Protein AF-A0A7K3LVA7-F1 (afdb_monomer_lite)

Sequence (103 aa):
MCGTPVPPPQWCGAGIVDDAGARRRARAASVRVLAAMLAGSAVRVTADLAGIGYTVSSADGRSRVVSDLAAVWPTLAELPGRPFDPLDPGMLARLRELGTADR

Secondary structure (DSSP, 8-state):
--PPPPPP--GGGTT--SSHHHHHHHHHHHHHHHHHHTTTSSEEEEE-TTSS-EEEEETTS-EEEESSSTTHHHHHHHSSSS---TT-HHHHHHHHHHHHHT-

Structure (mmCIF, N/CA/C/O backbone):
data_AF-A0A7K3LVA7-F1
#
_entry.id   AF-A0A7K3LVA7-F1
#
loop_
_atom_site.group_PDB
_atom_site.id
_atom_site.type_symbol
_atom_site.label_atom_id
_atom_site.label_alt_id
_atom_site.label_comp_id
_atom_site.label_asym_id
_atom_site.label_entity_id
_atom_site.label_seq_id
_atom_site.pdbx_PDB_ins_code
_atom_site.Cartn_x
_atom_site.Cartn_y
_atom_site.Cartn_z
_atom_site.occupancy
_atom_site.B_iso_or_equiv
_atom_site.auth_seq_id
_atom_site.auth_comp_id
_atom_site.auth_asym_id
_atom_site.auth_atom_id
_atom_site.pdbx_PDB_model_num
ATOM 1 N N . MET A 1 1 ? 32.495 0.878 -11.204 1.00 44.47 1 MET A N 1
ATOM 2 C CA . MET A 1 1 ? 31.054 1.112 -10.962 1.00 44.47 1 MET A CA 1
ATOM 3 C C . MET A 1 1 ? 30.449 -0.199 -10.492 1.00 44.47 1 MET A C 1
ATOM 5 O O . MET A 1 1 ? 30.388 -1.126 -11.285 1.00 44.47 1 MET A O 1
ATOM 9 N N . CYS A 1 2 ? 30.114 -0.329 -9.208 1.00 66.75 2 CYS A N 1
ATOM 10 C CA . CYS A 1 2 ? 29.501 -1.551 -8.682 1.00 66.75 2 CYS A CA 1
ATOM 11 C C . CYS A 1 2 ? 27.987 -1.447 -8.899 1.00 66.75 2 CYS A C 1
ATOM 13 O O . CYS A 1 2 ? 27.334 -0.626 -8.259 1.00 66.75 2 CYS A O 1
ATOM 15 N N . GLY A 1 3 ? 27.454 -2.190 -9.870 1.00 59.47 3 GLY A N 1
ATOM 16 C CA . GLY A 1 3 ? 26.011 -2.304 -10.062 1.00 59.47 3 GLY A CA 1
ATOM 17 C C . GLY A 1 3 ? 25.425 -3.157 -8.944 1.00 59.47 3 GLY A C 1
ATOM 18 O O . GLY A 1 3 ? 25.917 -4.252 -8.684 1.00 59.47 3 GLY A O 1
ATOM 19 N N . THR A 1 4 ? 24.394 -2.658 -8.268 1.00 60.28 4 THR A N 1
ATOM 20 C CA . THR A 1 4 ? 23.603 -3.465 -7.339 1.00 60.28 4 THR A CA 1
ATOM 21 C C . THR A 1 4 ? 22.983 -4.632 -8.113 1.00 60.28 4 THR A C 1
ATOM 23 O O . THR A 1 4 ? 22.335 -4.387 -9.135 1.00 60.28 4 THR A O 1
ATOM 26 N N . PRO A 1 5 ? 23.185 -5.892 -7.684 1.00 60.69 5 PRO A N 1
ATOM 27 C CA . PRO A 1 5 ? 22.612 -7.034 -8.379 1.00 60.69 5 PRO A CA 1
ATOM 28 C C . PRO A 1 5 ? 21.089 -6.923 -8.398 1.00 60.69 5 PRO A C 1
ATOM 30 O O . PRO A 1 5 ? 20.461 -6.571 -7.396 1.00 60.69 5 PRO A O 1
ATOM 33 N N . VAL A 1 6 ? 20.507 -7.204 -9.564 1.00 59.31 6 VAL A N 1
ATOM 34 C CA . VAL A 1 6 ? 19.057 -7.287 -9.730 1.00 59.31 6 VAL A CA 1
ATOM 35 C C . VAL A 1 6 ? 18.570 -8.412 -8.811 1.00 59.31 6 VAL A C 1
ATOM 37 O O . VAL A 1 6 ? 19.073 -9.534 -8.927 1.00 59.31 6 VAL A O 1
ATOM 40 N N . PRO A 1 7 ? 17.662 -8.135 -7.858 1.00 61.34 7 PRO A N 1
ATOM 41 C CA . PRO A 1 7 ? 17.130 -9.177 -6.993 1.00 61.34 7 PRO A CA 1
ATOM 42 C C . PRO A 1 7 ? 16.427 -10.249 -7.841 1.00 61.34 7 PRO A C 1
ATOM 44 O O . PRO A 1 7 ? 15.958 -9.942 -8.942 1.00 61.34 7 PRO A O 1
ATOM 47 N N . PRO A 1 8 ? 16.356 -11.504 -7.362 1.00 62.53 8 PRO A N 1
ATOM 48 C CA . PRO A 1 8 ? 15.719 -12.588 -8.102 1.00 62.53 8 PRO A CA 1
ATOM 49 C C . PRO A 1 8 ? 14.289 -12.206 -8.515 1.00 62.53 8 PRO A C 1
ATOM 51 O O . PRO A 1 8 ? 13.665 -11.383 -7.838 1.00 62.53 8 PRO A O 1
ATOM 54 N N . PRO A 1 9 ? 13.758 -12.784 -9.609 1.00 61.16 9 PRO A N 1
ATOM 55 C CA . PRO A 1 9 ? 12.439 -12.446 -10.126 1.00 61.16 9 PRO A CA 1
ATOM 56 C C . PRO A 1 9 ? 11.369 -12.687 -9.059 1.00 61.16 9 PRO A C 1
ATOM 58 O O . PRO A 1 9 ? 10.906 -13.799 -8.823 1.00 61.16 9 PRO A O 1
ATOM 61 N N . GLN A 1 10 ? 10.992 -11.604 -8.393 1.00 71.88 10 GLN A N 1
ATOM 62 C CA . GLN A 1 10 ? 9.891 -11.553 -7.453 1.00 71.88 10 GLN A CA 1
ATOM 63 C C . GLN A 1 10 ? 8.598 -11.494 -8.262 1.00 71.88 10 GLN A C 1
ATOM 65 O O . GLN A 1 10 ? 8.469 -10.675 -9.171 1.00 71.88 10 GLN A O 1
ATOM 70 N N . TRP A 1 11 ? 7.625 -12.340 -7.936 1.00 70.94 11 TRP A N 1
ATOM 71 C CA . TRP A 1 11 ? 6.316 -12.340 -8.596 1.00 70.94 11 TRP A CA 1
ATOM 72 C C . TRP A 1 11 ? 5.653 -10.945 -8.575 1.00 70.94 11 TRP A C 1
ATOM 74 O O . TRP A 1 11 ? 5.018 -10.555 -9.548 1.00 70.94 11 TRP A O 1
ATOM 84 N N . CYS A 1 12 ? 5.908 -10.136 -7.535 1.00 71.94 12 CYS A N 1
ATOM 85 C CA . CYS A 1 12 ? 5.482 -8.732 -7.432 1.00 71.94 12 CYS A CA 1
ATOM 86 C C . CYS A 1 12 ? 6.064 -7.805 -8.517 1.00 71.94 12 CYS A C 1
ATOM 88 O O . CYS A 1 12 ? 5.610 -6.674 -8.669 1.00 71.94 12 CYS A O 1
ATOM 90 N N . GLY A 1 13 ? 7.114 -8.240 -9.214 1.00 72.75 13 GLY A N 1
ATOM 91 C CA . GLY A 1 13 ? 7.771 -7.513 -10.295 1.00 72.75 13 GLY A CA 1
ATOM 92 C C . GLY A 1 13 ? 7.486 -8.076 -11.687 1.00 72.75 13 GLY A C 1
ATOM 93 O O . GLY A 1 13 ? 8.004 -7.543 -12.668 1.00 72.75 13 GLY A O 1
ATOM 94 N N . ALA A 1 14 ? 6.694 -9.148 -11.791 1.00 77.75 14 ALA A N 1
ATOM 95 C CA . ALA A 1 14 ? 6.403 -9.790 -13.064 1.00 77.75 14 ALA A CA 1
ATOM 96 C C . ALA A 1 14 ? 5.695 -8.818 -14.025 1.00 77.75 14 ALA A C 1
ATOM 98 O O . ALA A 1 14 ? 4.758 -8.118 -13.645 1.00 77.75 14 ALA A O 1
ATOM 99 N N . GLY A 1 15 ? 6.154 -8.765 -15.278 1.00 78.50 15 GLY A N 1
ATOM 100 C CA . GLY A 1 15 ? 5.587 -7.896 -16.317 1.00 78.50 15 GLY A CA 1
ATOM 101 C C . GLY A 1 15 ? 6.029 -6.427 -16.261 1.00 78.50 15 GLY A C 1
ATOM 102 O O . GLY A 1 15 ? 5.657 -5.654 -17.142 1.00 78.50 15 GLY A O 1
ATOM 103 N N . ILE A 1 16 ? 6.841 -6.026 -15.278 1.00 78.50 16 ILE A N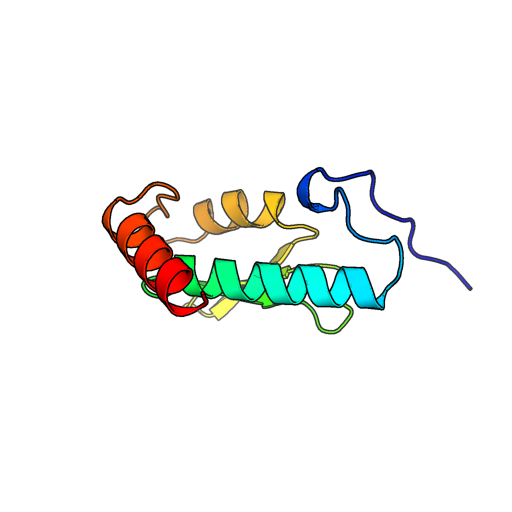 1
ATOM 104 C CA . ILE A 1 16 ? 7.476 -4.704 -15.266 1.00 78.50 16 ILE A CA 1
ATOM 105 C C . ILE A 1 16 ? 8.711 -4.759 -16.170 1.00 78.50 16 ILE A C 1
ATOM 107 O O . ILE A 1 16 ? 9.560 -5.633 -16.010 1.00 78.50 16 ILE A O 1
ATOM 111 N N . VAL A 1 17 ? 8.825 -3.810 -17.102 1.00 79.56 17 VAL A N 1
ATOM 112 C CA . VAL A 1 17 ? 10.037 -3.636 -17.919 1.00 79.56 17 VAL A CA 1
ATOM 113 C C . VAL A 1 17 ? 11.243 -3.424 -16.998 1.00 79.56 17 VAL A C 1
ATOM 115 O O . VAL A 1 17 ? 11.154 -2.674 -16.023 1.00 79.56 17 VAL A O 1
ATOM 118 N N . ASP A 1 18 ? 12.370 -4.076 -17.292 1.00 74.81 18 ASP A N 1
ATOM 119 C CA . ASP A 1 18 ? 13.571 -4.026 -16.451 1.00 74.81 18 ASP A CA 1
ATOM 120 C C . ASP A 1 18 ? 14.366 -2.712 -16.610 1.00 74.81 18 ASP A C 1
ATOM 122 O O . ASP A 1 18 ? 15.562 -2.689 -16.890 1.00 74.81 18 ASP A O 1
ATOM 126 N N . ASP A 1 19 ? 13.690 -1.579 -16.412 1.00 83.50 19 ASP A N 1
ATOM 127 C CA . ASP A 1 19 ? 14.279 -0.245 -16.370 1.00 83.50 19 ASP A CA 1
ATOM 128 C C . ASP A 1 19 ? 13.989 0.457 -15.033 1.00 83.50 19 ASP A C 1
ATOM 130 O O . ASP A 1 19 ? 12.983 0.222 -14.354 1.00 83.50 19 ASP A O 1
ATOM 134 N N . ALA A 1 20 ? 14.895 1.347 -14.624 1.00 79.88 20 ALA A N 1
ATOM 135 C CA . ALA A 1 20 ? 14.796 2.025 -13.333 1.00 79.88 20 ALA A CA 1
ATOM 136 C C . ALA A 1 20 ? 13.518 2.879 -13.199 1.00 79.88 20 ALA A C 1
ATOM 138 O O . ALA A 1 20 ? 12.944 2.969 -12.110 1.00 79.88 20 ALA A O 1
ATOM 139 N N . GLY A 1 21 ? 13.046 3.475 -14.297 1.00 83.56 21 GLY A N 1
ATOM 140 C CA . GLY A 1 21 ? 11.846 4.305 -14.328 1.00 83.56 21 GLY A CA 1
ATOM 141 C C . GLY A 1 21 ? 10.559 3.491 -14.187 1.00 83.56 21 GLY A C 1
ATOM 142 O O . GLY A 1 21 ? 9.675 3.874 -13.415 1.00 83.56 21 GLY A O 1
ATOM 143 N N . ALA A 1 22 ? 10.437 2.357 -14.881 1.00 84.00 22 ALA A N 1
ATOM 144 C CA . ALA A 1 22 ? 9.318 1.429 -14.731 1.00 84.00 22 ALA A CA 1
ATOM 145 C C . ALA A 1 22 ? 9.259 0.846 -13.319 1.00 8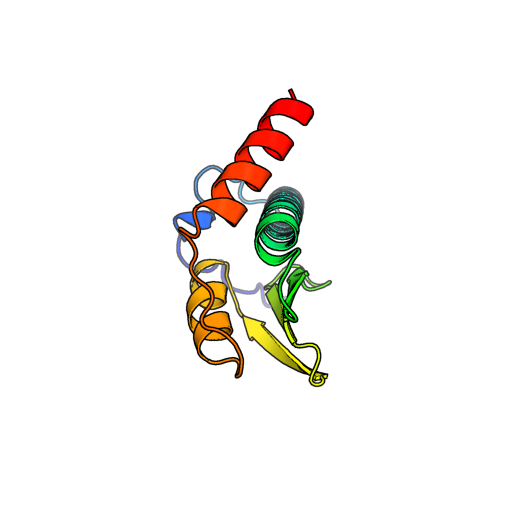4.00 22 ALA A C 1
ATOM 147 O O . ALA A 1 22 ? 8.202 0.911 -12.688 1.00 84.00 22 ALA A O 1
ATOM 148 N N . ARG A 1 23 ? 10.393 0.400 -12.760 1.00 80.50 23 ARG A N 1
ATOM 149 C CA . ARG A 1 23 ? 10.451 -0.082 -11.369 1.00 80.50 23 ARG A CA 1
ATOM 150 C C . ARG A 1 23 ? 10.017 0.991 -10.369 1.00 80.50 23 ARG A C 1
ATOM 152 O O . ARG A 1 23 ? 9.258 0.703 -9.444 1.00 80.50 23 ARG A O 1
ATOM 159 N N . ARG A 1 24 ? 10.446 2.246 -10.555 1.00 82.94 24 ARG A N 1
ATOM 160 C CA . ARG A 1 24 ? 10.032 3.367 -9.693 1.00 82.94 24 ARG A CA 1
ATOM 161 C C . ARG A 1 24 ? 8.529 3.642 -9.793 1.00 82.94 24 ARG A C 1
ATOM 163 O O . ARG A 1 24 ? 7.874 3.797 -8.764 1.00 82.94 24 ARG A O 1
ATOM 170 N N . ARG A 1 25 ? 7.968 3.668 -11.008 1.00 85.62 25 ARG A N 1
ATOM 171 C CA . ARG A 1 25 ? 6.523 3.865 -11.236 1.00 85.62 25 ARG A CA 1
ATOM 172 C C . ARG A 1 25 ? 5.687 2.739 -10.635 1.00 85.62 25 ARG A C 1
ATOM 174 O O . ARG A 1 25 ? 4.696 3.023 -9.968 1.00 85.62 25 ARG A O 1
ATOM 181 N N . ALA A 1 26 ? 6.110 1.491 -10.809 1.00 85.56 26 ALA A N 1
ATOM 182 C CA . ALA A 1 26 ? 5.428 0.335 -10.240 1.00 85.56 26 ALA A CA 1
ATOM 183 C C . ALA A 1 26 ? 5.443 0.350 -8.704 1.00 85.56 26 ALA A C 1
ATOM 185 O O . ALA A 1 26 ? 4.411 0.117 -8.072 1.00 85.56 26 ALA A O 1
ATOM 186 N N . ARG A 1 27 ? 6.570 0.726 -8.081 1.00 85.94 27 ARG A N 1
ATOM 187 C CA . ARG A 1 27 ? 6.626 0.929 -6.624 1.00 85.94 27 ARG A CA 1
ATOM 188 C C . ARG A 1 27 ? 5.708 2.059 -6.169 1.00 85.94 27 ARG A C 1
ATOM 190 O O . ARG A 1 27 ? 4.967 1.876 -5.211 1.00 85.94 27 ARG A O 1
ATOM 197 N N . ALA A 1 28 ? 5.690 3.193 -6.871 1.00 86.88 28 ALA A N 1
ATOM 198 C CA . ALA A 1 28 ? 4.784 4.299 -6.555 1.00 86.88 28 ALA A CA 1
ATOM 199 C C . ALA A 1 28 ? 3.300 3.915 -6.715 1.00 86.88 28 ALA A C 1
ATOM 201 O O . ALA A 1 28 ? 2.453 4.376 -5.953 1.00 86.88 28 ALA A O 1
ATOM 202 N N . ALA A 1 29 ? 2.961 3.068 -7.692 1.00 87.19 29 ALA A N 1
ATOM 203 C CA . ALA A 1 29 ? 1.626 2.481 -7.811 1.00 87.19 29 ALA A CA 1
ATOM 204 C C . ALA A 1 29 ? 1.315 1.553 -6.624 1.00 87.19 29 ALA A C 1
ATOM 206 O O . ALA A 1 29 ? 0.270 1.697 -5.996 1.00 87.19 29 ALA A O 1
ATOM 207 N N . SER A 1 30 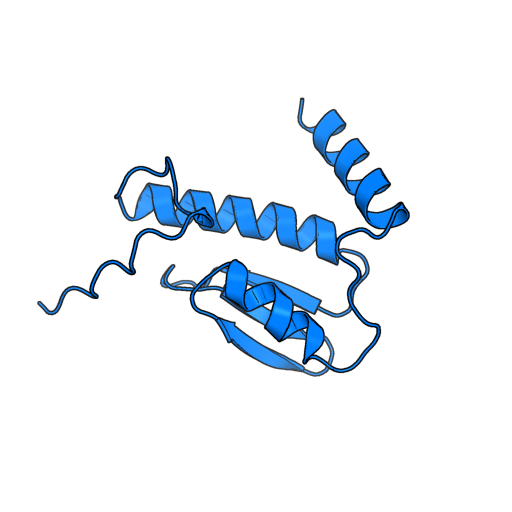? 2.260 0.691 -6.241 1.00 87.44 30 SER A N 1
ATOM 208 C CA . SER A 1 30 ? 2.118 -0.198 -5.078 1.00 87.44 30 SER A CA 1
ATOM 209 C C . SER A 1 30 ? 1.890 0.583 -3.780 1.00 87.44 30 SER A C 1
ATOM 211 O O . SER A 1 30 ? 1.005 0.245 -3.003 1.00 87.44 30 SER A O 1
ATOM 213 N N . VAL A 1 31 ? 2.642 1.670 -3.562 1.00 90.75 31 VAL A N 1
ATOM 214 C CA . VAL A 1 31 ? 2.483 2.550 -2.391 1.00 90.75 31 VAL A CA 1
ATOM 215 C C . VAL A 1 31 ? 1.101 3.193 -2.348 1.00 90.75 31 VAL A C 1
ATOM 217 O O . VAL A 1 31 ? 0.527 3.295 -1.272 1.00 90.75 31 VAL A O 1
ATOM 220 N N . ARG A 1 32 ? 0.541 3.602 -3.493 1.00 89.25 32 ARG A N 1
ATOM 221 C CA . ARG A 1 32 ? -0.818 4.166 -3.545 1.00 89.25 32 ARG A CA 1
ATOM 222 C C . ARG A 1 32 ? -1.870 3.153 -3.097 1.00 89.25 32 ARG A C 1
ATOM 224 O O . ARG A 1 32 ? -2.729 3.497 -2.291 1.00 89.25 32 ARG A O 1
ATOM 231 N N . VAL A 1 33 ? -1.757 1.905 -3.553 1.00 88.50 33 VAL A N 1
ATOM 232 C CA . VAL A 1 33 ? -2.651 0.818 -3.123 1.00 88.50 33 VAL A CA 1
ATOM 233 C C . VAL A 1 33 ? -2.470 0.524 -1.632 1.00 88.50 33 VAL A C 1
ATOM 235 O O . VAL A 1 33 ? -3.450 0.499 -0.895 1.00 88.50 33 VAL A O 1
ATOM 238 N N . LEU A 1 34 ? -1.228 0.391 -1.157 1.00 89.81 34 LEU A N 1
ATOM 239 C CA . LEU A 1 34 ? -0.935 0.173 0.264 1.00 89.81 34 LEU A CA 1
ATOM 240 C C . LEU A 1 34 ? -1.474 1.301 1.145 1.00 89.81 34 LEU A C 1
ATOM 242 O O . LEU A 1 34 ? -2.048 1.034 2.194 1.00 89.81 34 LEU A O 1
ATOM 246 N N . ALA A 1 35 ? -1.328 2.556 0.720 1.00 90.06 35 ALA A N 1
ATOM 247 C CA . ALA A 1 35 ? -1.863 3.698 1.447 1.00 90.06 35 ALA A CA 1
ATOM 248 C C . ALA A 1 35 ? -3.391 3.628 1.556 1.00 90.06 35 ALA A C 1
ATOM 250 O O . ALA A 1 35 ? -3.925 3.915 2.621 1.00 90.06 35 ALA A O 1
ATOM 251 N N . ALA A 1 36 ? -4.088 3.203 0.496 1.00 88.38 36 ALA A N 1
ATOM 252 C CA . ALA A 1 36 ? -5.535 2.998 0.528 1.00 88.38 36 ALA A CA 1
ATOM 253 C C . ALA A 1 36 ? -5.945 1.856 1.474 1.00 88.38 36 ALA A C 1
ATOM 255 O O . ALA A 1 36 ? -6.880 2.028 2.255 1.00 88.38 36 ALA A O 1
ATOM 256 N N . MET A 1 37 ? -5.222 0.731 1.451 1.00 87.94 37 MET A N 1
ATOM 257 C CA . MET A 1 37 ? -5.439 -0.396 2.372 1.00 87.94 37 MET A CA 1
ATOM 258 C C . MET A 1 37 ? -5.230 0.021 3.836 1.00 87.94 37 MET A C 1
ATOM 260 O O . MET A 1 37 ? -6.001 -0.339 4.719 1.00 87.94 37 MET A O 1
ATOM 264 N N . LEU A 1 38 ? -4.202 0.829 4.093 1.00 87.19 38 LEU A N 1
ATOM 265 C CA . LEU A 1 38 ? -3.783 1.237 5.434 1.00 87.19 38 LEU A CA 1
ATOM 266 C C . LEU A 1 38 ? -4.447 2.527 5.927 1.00 87.19 38 LEU A C 1
ATOM 268 O O . LEU A 1 38 ? -4.133 2.979 7.027 1.00 87.19 38 LEU A O 1
ATOM 272 N N . ALA A 1 39 ? -5.379 3.112 5.171 1.00 84.50 39 ALA A N 1
ATOM 273 C CA . ALA A 1 39 ? -5.968 4.428 5.437 1.00 84.50 39 ALA A CA 1
ATOM 274 C C . ALA A 1 39 ? -6.862 4.523 6.697 1.00 84.50 39 ALA A C 1
ATOM 276 O O . ALA A 1 39 ? -7.502 5.550 6.913 1.00 84.50 39 ALA A O 1
ATOM 277 N N . GLY A 1 40 ? -6.925 3.473 7.517 1.00 79.19 40 GLY A N 1
ATOM 278 C CA . GLY A 1 40 ? -7.521 3.471 8.860 1.00 79.19 40 GLY A CA 1
ATOM 279 C C . GLY A 1 40 ? -6.577 2.938 9.943 1.00 79.19 40 GLY A C 1
ATOM 280 O O . GLY A 1 40 ? -6.998 2.718 11.073 1.00 79.19 40 GLY A O 1
ATOM 281 N N . SER A 1 41 ? -5.311 2.697 9.598 1.00 81.75 41 SER A N 1
ATOM 282 C CA . SER A 1 41 ? -4.291 2.191 10.511 1.00 81.75 41 SER A CA 1
ATOM 283 C C . SER A 1 41 ? -3.342 3.307 10.946 1.00 81.75 41 SER A C 1
ATOM 285 O O . SER A 1 41 ? -3.182 4.318 10.263 1.00 81.75 41 SER A O 1
ATOM 287 N N . ALA A 1 42 ? -2.653 3.090 12.064 1.00 85.31 42 ALA A N 1
ATOM 288 C CA . ALA A 1 42 ? -1.564 3.949 12.524 1.00 85.31 42 ALA A CA 1
ATOM 289 C C . ALA A 1 42 ? -0.258 3.742 11.726 1.00 85.31 42 ALA A C 1
ATOM 291 O O . ALA A 1 42 ? 0.785 4.262 12.118 1.00 85.31 42 ALA A O 1
ATOM 292 N N . VAL A 1 43 ? -0.291 2.967 10.636 1.00 88.38 43 VAL A N 1
ATOM 293 C CA . VAL A 1 43 ? 0.887 2.584 9.862 1.00 88.38 43 VAL A CA 1
ATOM 294 C C . VAL A 1 43 ? 0.855 3.221 8.480 1.00 88.38 43 VAL A C 1
ATOM 296 O O . VAL A 1 43 ? -0.177 3.302 7.817 1.00 88.38 43 VAL A O 1
ATOM 299 N N . ARG A 1 44 ? 2.021 3.664 8.022 1.00 90.06 44 ARG A N 1
ATOM 300 C CA . ARG A 1 44 ? 2.246 4.248 6.708 1.00 90.06 44 ARG A CA 1
ATOM 301 C C . ARG A 1 44 ? 3.341 3.475 5.992 1.00 90.06 44 ARG A C 1
ATOM 303 O O . 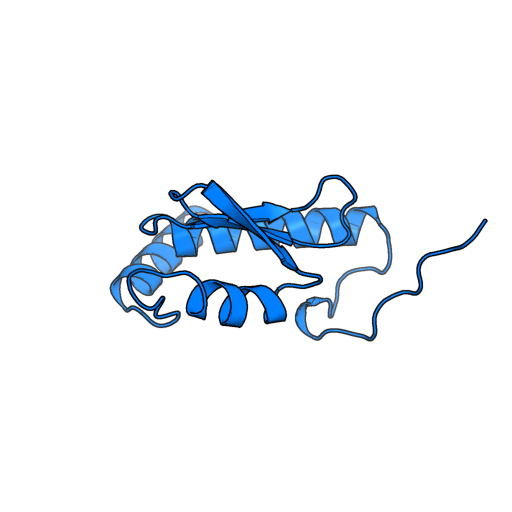ARG A 1 44 ? 4.336 3.088 6.592 1.00 90.06 44 ARG A O 1
ATOM 310 N N . VAL A 1 45 ? 3.170 3.294 4.687 1.00 91.19 45 VAL A N 1
ATOM 311 C CA . VAL A 1 45 ? 4.206 2.736 3.817 1.00 91.19 45 VAL A CA 1
ATOM 312 C C . VAL A 1 45 ? 4.592 3.781 2.784 1.00 91.19 45 VAL A C 1
ATOM 314 O O . VAL A 1 45 ? 3.723 4.373 2.144 1.00 91.19 45 VAL A O 1
ATOM 317 N N . THR A 1 46 ? 5.887 4.019 2.615 1.00 89.69 46 THR A N 1
ATOM 318 C CA . THR A 1 46 ? 6.436 4.909 1.586 1.00 89.69 46 THR A CA 1
ATOM 319 C C . THR A 1 46 ? 7.464 4.169 0.738 1.00 89.69 46 THR A C 1
ATOM 321 O O . THR A 1 46 ? 8.070 3.196 1.180 1.00 89.69 46 THR A O 1
ATOM 324 N N . ALA A 1 47 ? 7.648 4.601 -0.509 1.00 85.31 47 ALA A N 1
ATOM 325 C CA . ALA A 1 47 ? 8.765 4.130 -1.322 1.00 85.31 47 ALA A CA 1
ATOM 326 C C . ALA A 1 47 ? 10.019 4.907 -0.921 1.00 85.31 47 ALA A C 1
ATOM 328 O O . ALA A 1 47 ? 9.955 6.126 -0.743 1.00 85.31 47 ALA A O 1
ATOM 329 N N . ASP A 1 48 ? 11.147 4.212 -0.813 1.00 79.81 48 ASP A N 1
ATOM 330 C CA . ASP A 1 48 ? 12.429 4.870 -0.589 1.00 79.81 48 ASP A CA 1
ATOM 331 C C . ASP A 1 48 ? 12.802 5.776 -1.783 1.00 79.81 48 ASP A C 1
ATOM 333 O O . ASP A 1 48 ? 12.507 5.466 -2.943 1.00 79.81 48 ASP A O 1
ATOM 337 N N . LE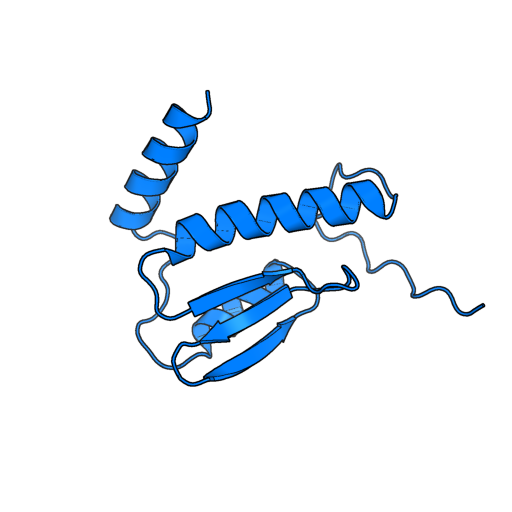U A 1 49 ? 13.470 6.898 -1.500 1.00 63.44 49 LEU A N 1
ATOM 338 C CA . LEU A 1 49 ? 13.929 7.884 -2.485 1.00 63.44 49 LEU A CA 1
ATOM 339 C C . LEU A 1 49 ? 14.907 7.271 -3.494 1.00 63.44 49 LEU A C 1
ATOM 341 O O . LEU A 1 49 ? 14.859 7.622 -4.674 1.00 63.44 49 LEU A O 1
ATOM 345 N N . ALA A 1 50 ? 15.734 6.315 -3.058 1.00 67.94 50 ALA A N 1
ATOM 346 C CA . ALA A 1 50 ? 16.637 5.567 -3.932 1.00 67.94 50 ALA A CA 1
ATOM 347 C C . ALA A 1 50 ? 15.926 4.447 -4.722 1.00 67.94 50 ALA A C 1
ATOM 349 O O . ALA A 1 50 ? 16.526 3.817 -5.593 1.00 67.94 50 ALA A O 1
ATOM 350 N N . GLY A 1 51 ? 14.637 4.199 -4.458 1.00 64.19 51 GLY A N 1
ATOM 351 C CA . GLY A 1 51 ? 13.819 3.247 -5.207 1.00 64.19 51 GLY A CA 1
ATOM 352 C C . GLY A 1 51 ? 14.215 1.785 -5.006 1.00 64.19 51 GLY A C 1
ATOM 353 O O . GLY A 1 51 ? 13.903 0.960 -5.862 1.00 64.19 51 GLY A O 1
ATOM 354 N N . ILE A 1 52 ? 14.905 1.460 -3.914 1.00 72.38 52 ILE A N 1
ATOM 355 C CA . ILE A 1 52 ? 15.427 0.113 -3.627 1.00 72.38 52 ILE A CA 1
ATOM 356 C C . ILE A 1 52 ? 14.517 -0.696 -2.699 1.00 72.38 52 ILE A C 1
ATOM 358 O O . ILE A 1 52 ? 14.581 -1.920 -2.729 1.00 72.38 52 ILE A O 1
ATOM 362 N N . GLY A 1 53 ? 13.614 -0.047 -1.961 1.00 82.31 53 GLY A N 1
ATOM 363 C CA . GLY A 1 53 ? 12.719 -0.718 -1.020 1.00 82.31 53 GLY A CA 1
ATOM 364 C C . GLY A 1 53 ? 11.521 0.130 -0.599 1.00 82.31 53 GLY A C 1
ATOM 365 O O . GLY A 1 53 ? 11.213 1.163 -1.205 1.00 82.31 53 GLY A O 1
ATOM 366 N N . TYR A 1 54 ? 10.850 -0.333 0.449 1.00 89.12 54 TYR A N 1
ATOM 367 C CA . TYR A 1 54 ? 9.743 0.341 1.111 1.00 89.12 54 TYR A CA 1
ATOM 368 C C . TYR A 1 54 ? 10.126 0.661 2.552 1.00 89.12 54 TYR A C 1
ATOM 370 O O . TYR A 1 54 ? 10.811 -0.116 3.211 1.00 89.12 54 TYR A O 1
ATOM 378 N N . THR A 1 55 ? 9.632 1.779 3.059 1.00 90.88 55 THR A N 1
ATOM 379 C CA . THR A 1 55 ? 9.735 2.134 4.471 1.00 90.88 55 THR A CA 1
ATOM 380 C C . THR A 1 55 ? 8.359 1.997 5.093 1.00 90.88 55 THR A C 1
ATOM 382 O O . THR A 1 55 ? 7.414 2.653 4.660 1.00 90.88 55 THR A O 1
ATOM 385 N N . VAL A 1 56 ? 8.248 1.141 6.102 1.00 90.62 56 VAL A N 1
ATOM 386 C CA . VAL A 1 56 ? 7.048 0.974 6.922 1.00 90.62 56 VAL A CA 1
ATOM 387 C C . VAL A 1 56 ? 7.250 1.773 8.202 1.00 90.62 56 VAL A C 1
ATOM 389 O O . VAL A 1 56 ? 8.206 1.512 8.929 1.00 90.62 56 VAL A O 1
ATOM 392 N N . SER A 1 57 ? 6.385 2.742 8.484 1.00 89.50 57 SER A N 1
ATOM 393 C CA . SER A 1 57 ? 6.455 3.595 9.672 1.00 89.50 57 SER A CA 1
ATOM 394 C C . SER A 1 57 ? 5.152 3.570 10.465 1.00 89.50 57 SER A C 1
ATOM 396 O O . SER A 1 57 ? 4.068 3.644 9.898 1.00 89.50 57 SER A O 1
ATOM 398 N N . SER A 1 58 ? 5.252 3.456 11.787 1.00 87.56 58 SER A N 1
ATOM 399 C CA . SER A 1 58 ? 4.123 3.493 12.722 1.00 87.56 58 SER A CA 1
ATOM 400 C C . SER A 1 58 ? 3.998 4.873 13.376 1.00 87.56 58 SER A C 1
ATOM 402 O O . SER A 1 58 ? 4.987 5.600 13.494 1.00 87.56 58 SER A O 1
ATOM 404 N N . ALA A 1 59 ? 2.798 5.219 13.846 1.00 81.50 59 ALA A N 1
ATOM 405 C CA . ALA A 1 59 ? 2.523 6.445 14.597 1.00 81.50 59 ALA A CA 1
ATOM 406 C C . ALA A 1 59 ? 3.376 6.577 15.872 1.00 81.50 59 ALA A C 1
ATOM 408 O O . ALA A 1 59 ? 3.692 7.692 16.272 1.00 81.50 59 ALA A O 1
ATOM 409 N N . ASP A 1 60 ? 3.835 5.460 16.445 1.00 82.12 60 ASP A N 1
ATOM 410 C CA . ASP A 1 60 ? 4.753 5.435 17.595 1.00 82.12 60 ASP A CA 1
ATOM 411 C C . ASP A 1 60 ? 6.199 5.853 17.242 1.00 82.12 60 ASP A C 1
ATOM 413 O O . ASP A 1 60 ? 7.108 5.724 18.060 1.00 82.12 60 ASP A O 1
ATOM 417 N N . GLY A 1 61 ? 6.464 6.260 15.996 1.00 82.56 61 GLY A N 1
ATOM 418 C CA . GLY A 1 61 ? 7.788 6.677 15.520 1.00 82.56 61 GLY A CA 1
ATOM 419 C C . GLY A 1 61 ? 8.708 5.533 15.079 1.00 82.56 61 GLY A C 1
ATOM 420 O O . GLY A 1 61 ? 9.789 5.778 14.542 1.00 82.56 61 GLY A O 1
ATOM 421 N N . ARG A 1 62 ? 8.291 4.271 15.235 1.00 86.56 62 ARG A N 1
ATOM 422 C CA . ARG A 1 62 ? 9.043 3.112 14.729 1.00 86.56 62 ARG A CA 1
ATOM 423 C C . ARG A 1 62 ? 8.993 3.058 13.211 1.00 86.56 62 ARG A C 1
ATOM 425 O O . ARG A 1 62 ? 7.913 3.135 12.637 1.00 86.56 62 ARG A O 1
ATOM 432 N N . SER A 1 63 ? 10.147 2.877 12.576 1.00 88.06 63 SER A N 1
ATOM 433 C CA . SER A 1 63 ? 10.252 2.716 11.125 1.00 88.06 63 SER A CA 1
ATOM 434 C C . SER A 1 63 ? 11.167 1.550 10.770 1.00 88.06 63 SER A C 1
ATOM 436 O O . SER A 1 63 ? 12.207 1.368 11.401 1.00 88.06 63 SER A O 1
ATOM 438 N N . ARG A 1 64 ? 10.797 0.772 9.751 1.00 89.19 64 ARG A N 1
ATOM 439 C CA . ARG A 1 64 ? 11.590 -0.343 9.226 1.00 89.19 64 ARG A CA 1
ATOM 440 C C . ARG A 1 64 ? 11.651 -0.272 7.709 1.00 89.19 64 ARG A C 1
ATOM 442 O O . ARG A 1 64 ? 10.632 -0.079 7.050 1.00 89.19 64 ARG A O 1
ATOM 449 N N . VAL A 1 65 ? 12.851 -0.439 7.166 1.00 88.69 65 VAL A N 1
ATOM 450 C CA . VAL A 1 65 ? 13.070 -0.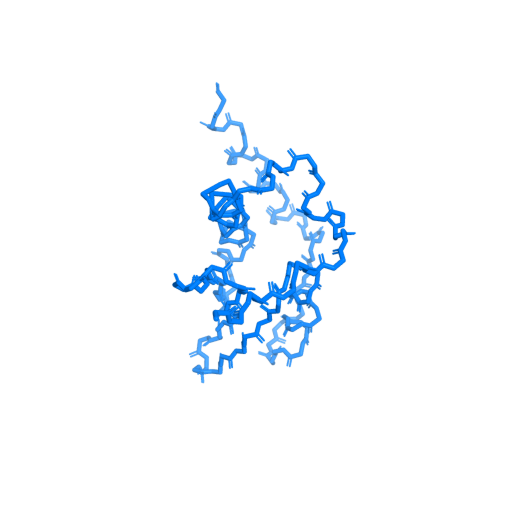543 5.723 1.00 88.69 65 VAL A CA 1
ATOM 451 C C . VAL A 1 65 ? 12.984 -2.011 5.323 1.00 88.69 65 VAL A C 1
ATOM 453 O O . VAL A 1 65 ? 13.588 -2.868 5.967 1.00 88.69 65 VAL A O 1
ATOM 456 N N . VAL A 1 66 ? 12.231 -2.293 4.266 1.00 87.94 66 VAL A N 1
ATOM 457 C CA . VAL A 1 66 ? 12.058 -3.624 3.683 1.00 87.94 66 VAL A CA 1
ATOM 458 C C . VAL A 1 66 ? 12.377 -3.591 2.192 1.00 87.94 66 VAL A C 1
ATOM 460 O O . VAL A 1 66 ? 12.157 -2.586 1.516 1.00 87.94 66 VAL A O 1
ATOM 463 N N . SER A 1 67 ? 12.916 -4.686 1.666 1.00 82.25 67 SER A N 1
ATOM 464 C CA . SER A 1 67 ? 13.361 -4.803 0.270 1.00 82.25 67 SER A CA 1
ATOM 465 C C . SER A 1 67 ? 12.214 -4.789 -0.738 1.00 82.25 67 SER A C 1
ATOM 467 O O . SER A 1 67 ? 12.341 -4.260 -1.844 1.00 82.25 67 SER A O 1
ATOM 469 N N . ASP A 1 68 ? 11.084 -5.379 -0.367 1.00 81.56 68 ASP A N 1
ATOM 470 C CA . ASP A 1 68 ? 10.009 -5.700 -1.292 1.00 81.56 68 ASP A CA 1
ATOM 471 C C . ASP A 1 68 ? 8.641 -5.699 -0.602 1.00 81.56 68 ASP A C 1
ATOM 473 O O . ASP A 1 68 ? 8.516 -5.551 0.614 1.00 81.56 68 ASP A O 1
ATOM 477 N N . LEU A 1 69 ? 7.601 -5.843 -1.424 1.00 82.81 69 LEU A N 1
ATOM 478 C CA . LEU A 1 69 ? 6.215 -5.826 -0.979 1.00 82.81 69 LEU A CA 1
ATOM 479 C C . LEU A 1 69 ? 5.844 -7.059 -0.140 1.00 82.81 69 LEU A C 1
ATOM 481 O O . LEU A 1 69 ? 4.993 -6.952 0.736 1.00 82.81 69 LEU A O 1
ATOM 485 N N . ALA A 1 70 ? 6.468 -8.217 -0.380 1.00 83.19 70 ALA A N 1
ATOM 486 C CA . ALA A 1 70 ? 6.174 -9.426 0.386 1.00 83.19 70 ALA A CA 1
ATOM 487 C C . ALA A 1 70 ? 6.651 -9.285 1.839 1.00 83.19 70 ALA A C 1
ATOM 489 O O . ALA A 1 70 ? 5.967 -9.739 2.752 1.00 83.19 70 ALA A O 1
ATOM 490 N N . ALA A 1 71 ? 7.764 -8.581 2.055 1.00 86.06 71 ALA A N 1
ATOM 491 C CA . ALA A 1 71 ? 8.303 -8.268 3.376 1.00 86.06 71 ALA A CA 1
ATOM 492 C C . ALA A 1 71 ? 7.500 -7.200 4.153 1.00 86.06 71 ALA A C 1
ATOM 494 O O . ALA A 1 71 ? 7.666 -7.073 5.371 1.00 86.06 71 ALA A O 1
ATOM 495 N N . VAL A 1 72 ? 6.602 -6.453 3.497 1.00 87.12 72 VAL A N 1
ATOM 496 C CA . VAL A 1 72 ? 5.738 -5.463 4.168 1.00 87.12 72 VAL A CA 1
ATOM 497 C C . VAL A 1 72 ? 4.780 -6.146 5.144 1.00 87.12 72 VAL A C 1
ATOM 499 O O . VAL A 1 72 ? 4.677 -5.717 6.287 1.00 87.12 72 VAL A O 1
ATOM 502 N N . TRP A 1 73 ? 4.114 -7.227 4.736 1.00 84.25 73 TRP A N 1
ATOM 503 C CA . TRP A 1 73 ? 3.099 -7.906 5.553 1.00 84.25 73 TRP A CA 1
ATOM 504 C C . TRP A 1 73 ? 3.608 -8.467 6.887 1.00 84.25 73 TRP A C 1
ATOM 506 O O . TRP A 1 73 ? 3.018 -8.128 7.914 1.00 84.25 73 TRP A O 1
ATOM 516 N N . PRO A 1 74 ? 4.696 -9.261 6.936 1.00 86.19 74 PRO A N 1
ATOM 517 C CA . PRO A 1 74 ? 5.248 -9.706 8.213 1.00 86.19 74 PRO A CA 1
ATOM 518 C C . PRO A 1 74 ? 5.721 -8.518 9.057 1.00 86.19 74 PRO A C 1
ATOM 520 O O . PRO A 1 74 ? 5.518 -8.511 10.265 1.00 86.19 74 PRO A O 1
ATOM 523 N N . THR A 1 75 ? 6.246 -7.459 8.430 1.00 88.06 75 THR A N 1
ATOM 524 C CA . THR A 1 75 ? 6.621 -6.236 9.154 1.00 88.06 75 THR A CA 1
ATOM 525 C C . THR A 1 75 ? 5.413 -5.556 9.798 1.00 88.06 75 THR A C 1
ATOM 527 O O . THR A 1 75 ? 5.515 -5.098 10.930 1.00 88.06 75 THR A O 1
ATOM 530 N N . LEU A 1 76 ? 4.263 -5.507 9.117 1.00 84.25 76 LEU A N 1
ATOM 531 C CA . LEU A 1 76 ? 3.021 -4.985 9.692 1.00 84.25 76 LEU A CA 1
ATOM 532 C C . LEU A 1 76 ? 2.533 -5.828 10.874 1.00 84.25 76 LEU A C 1
ATOM 534 O O . LEU A 1 76 ? 2.055 -5.260 11.849 1.00 84.25 76 LEU A O 1
ATOM 538 N N . ALA A 1 77 ? 2.672 -7.154 10.801 1.00 83.50 77 ALA A N 1
ATOM 539 C CA . ALA A 1 77 ? 2.283 -8.061 11.881 1.00 83.50 77 ALA A CA 1
ATOM 540 C C . ALA A 1 77 ? 3.178 -7.935 13.129 1.00 83.50 77 ALA A C 1
ATOM 542 O O . ALA A 1 77 ? 2.715 -8.175 14.241 1.00 83.50 77 ALA A O 1
ATOM 543 N N . GLU A 1 78 ? 4.446 -7.550 12.956 1.00 83.00 78 GLU A N 1
ATOM 544 C CA . GLU A 1 78 ? 5.393 -7.319 14.056 1.00 83.00 78 GLU A CA 1
ATOM 545 C C . GLU A 1 78 ? 5.236 -5.941 14.722 1.00 83.00 78 GLU A C 1
ATOM 547 O O . GLU A 1 78 ? 5.737 -5.724 15.830 1.00 83.00 78 GLU A O 1
ATOM 552 N N . LEU A 1 79 ? 4.561 -4.986 14.070 1.00 74.81 79 LEU A N 1
ATOM 553 C CA . LEU A 1 79 ? 4.281 -3.690 14.679 1.00 74.81 79 LEU A CA 1
ATOM 554 C C . LEU A 1 79 ? 3.210 -3.855 15.764 1.00 74.81 79 LEU A C 1
ATOM 556 O O . LEU A 1 79 ? 2.157 -4.439 15.512 1.00 74.81 79 LEU A O 1
ATOM 560 N N . PRO A 1 80 ? 3.430 -3.330 16.978 1.00 67.06 80 PRO A N 1
ATOM 561 C CA . PRO A 1 80 ? 2.433 -3.450 18.027 1.00 67.06 80 PRO A CA 1
ATOM 562 C C . PRO A 1 80 ? 1.209 -2.596 17.720 1.00 67.06 80 PRO A C 1
ATOM 564 O O . PRO A 1 80 ? 1.309 -1.474 17.222 1.00 67.06 80 PRO A O 1
ATOM 567 N N . GLY A 1 81 ? 0.049 -3.153 18.047 1.00 70.50 81 GLY A N 1
ATOM 568 C CA . GLY A 1 81 ? -1.251 -2.577 17.747 1.00 70.50 81 GLY A CA 1
ATOM 569 C C . GLY A 1 81 ? -2.260 -3.666 17.401 1.00 70.50 81 GLY A C 1
ATOM 570 O O . GLY A 1 81 ? -2.107 -4.828 17.780 1.00 70.50 81 GLY A O 1
ATOM 571 N N . ARG A 1 82 ? -3.315 -3.278 16.680 1.00 69.56 82 ARG A N 1
ATOM 572 C CA . ARG A 1 82 ? -4.312 -4.214 16.150 1.00 69.56 82 ARG A CA 1
ATOM 573 C C . ARG A 1 82 ? -3.677 -5.048 15.025 1.00 69.56 82 ARG A C 1
ATOM 575 O O . ARG A 1 82 ? -3.088 -4.442 14.129 1.00 69.56 82 ARG A O 1
ATOM 582 N N . PRO A 1 83 ? -3.850 -6.385 15.012 1.00 72.69 83 PRO A N 1
ATOM 583 C CA . PRO A 1 83 ? -3.467 -7.208 13.870 1.00 72.69 83 PRO A CA 1
ATOM 584 C C . PRO A 1 83 ? -4.091 -6.649 12.589 1.00 72.69 83 PRO A C 1
ATOM 586 O O . PRO A 1 83 ? -5.297 -6.388 12.539 1.00 72.69 83 PRO A O 1
ATOM 589 N N . PHE A 1 84 ? -3.272 -6.428 11.565 1.00 79.75 84 PHE A N 1
ATOM 590 C CA . PHE A 1 84 ? -3.778 -6.034 10.258 1.00 79.75 84 PHE A CA 1
ATOM 591 C C . PHE A 1 84 ? -4.377 -7.265 9.574 1.00 79.75 84 PHE A C 1
ATOM 593 O O . PHE A 1 84 ? -3.651 -8.207 9.263 1.00 79.75 84 PHE A O 1
ATOM 600 N N . ASP A 1 85 ? -5.691 -7.257 9.356 1.00 81.50 85 ASP A N 1
ATOM 601 C CA . ASP A 1 85 ? -6.369 -8.271 8.552 1.00 81.50 85 ASP A CA 1
ATOM 602 C C . ASP A 1 85 ? -6.419 -7.809 7.082 1.00 81.50 85 ASP A C 1
ATOM 604 O O . ASP A 1 85 ? -7.171 -6.885 6.756 1.00 81.50 85 ASP A O 1
ATOM 608 N N . PRO A 1 86 ? -5.633 -8.422 6.174 1.00 78.69 86 PRO A N 1
ATOM 609 C CA . PRO A 1 86 ? -5.632 -8.066 4.758 1.00 78.69 86 PRO A CA 1
ATOM 610 C C . PRO A 1 86 ? -6.948 -8.408 4.037 1.00 78.69 86 PRO A C 1
ATOM 612 O O . PRO A 1 86 ? -7.152 -7.955 2.910 1.00 78.69 86 PRO A O 1
ATOM 615 N N . LEU A 1 87 ? -7.829 -9.200 4.655 1.00 85.44 87 LEU A N 1
ATOM 616 C CA . LEU A 1 87 ? -9.129 -9.597 4.115 1.00 85.44 87 LEU A CA 1
ATOM 617 C C . LEU A 1 87 ? -10.301 -8.976 4.887 1.00 85.44 87 LEU A C 1
ATOM 619 O O . LEU A 1 87 ? -11.440 -9.413 4.711 1.00 85.44 87 LEU A O 1
ATOM 623 N N . ASP A 1 88 ? -10.042 -7.934 5.686 1.00 87.62 88 ASP A N 1
ATOM 624 C CA . ASP A 1 88 ? -11.079 -7.206 6.417 1.00 87.62 88 ASP A CA 1
ATOM 625 C C . ASP A 1 88 ? -12.202 -6.750 5.454 1.00 87.62 88 ASP A C 1
ATOM 627 O O . ASP A 1 88 ? -11.935 -6.022 4.487 1.00 87.62 88 ASP A O 1
ATOM 631 N N . PRO A 1 89 ? -13.469 -7.158 5.678 1.00 89.12 89 PRO A N 1
ATOM 632 C CA . PRO A 1 89 ? -14.559 -6.862 4.751 1.00 89.12 89 PRO A CA 1
ATOM 633 C C . PRO A 1 89 ? -14.800 -5.364 4.536 1.00 89.12 89 PRO A C 1
ATOM 635 O O . PRO A 1 89 ? -15.148 -4.956 3.426 1.00 89.12 89 PRO A O 1
ATOM 638 N N . GLY A 1 90 ? -14.599 -4.543 5.572 1.00 87.94 90 GLY A N 1
ATOM 639 C CA . GLY A 1 90 ? -14.762 -3.092 5.496 1.00 87.94 90 GLY A CA 1
ATOM 640 C C . GLY A 1 90 ? -13.664 -2.445 4.655 1.00 87.94 90 GLY A C 1
ATOM 641 O O . GLY A 1 90 ? -13.946 -1.612 3.791 1.00 87.94 90 GLY A O 1
ATOM 642 N N . MET A 1 91 ? -12.417 -2.886 4.835 1.00 88.38 91 MET A N 1
ATOM 643 C CA . MET A 1 91 ? -11.302 -2.475 3.981 1.00 88.38 91 MET A CA 1
ATOM 644 C C . MET A 1 91 ? -11.537 -2.876 2.517 1.00 88.38 91 MET A C 1
ATOM 646 O O . MET A 1 91 ? -11.357 -2.054 1.617 1.00 88.38 91 MET A O 1
ATOM 650 N N . LEU A 1 92 ? -11.963 -4.117 2.261 1.00 89.94 92 LEU A N 1
ATOM 651 C CA . LEU A 1 92 ? -12.225 -4.603 0.903 1.00 89.94 92 LEU A CA 1
ATOM 652 C C . LEU A 1 92 ? -13.362 -3.838 0.214 1.00 89.94 92 LEU A C 1
ATOM 654 O O . LEU A 1 92 ? -13.260 -3.553 -0.980 1.00 89.94 92 LEU A O 1
ATOM 658 N N . ALA A 1 93 ? -14.427 -3.486 0.940 1.00 89.56 93 ALA A N 1
ATOM 659 C CA . ALA A 1 93 ? -15.511 -2.657 0.413 1.00 89.56 93 ALA A CA 1
ATOM 660 C C . ALA A 1 93 ? -14.992 -1.284 -0.043 1.00 89.56 93 ALA A C 1
ATOM 662 O O . ALA A 1 93 ? -15.192 -0.903 -1.197 1.00 89.56 93 ALA A O 1
ATOM 663 N N . ARG A 1 94 ? -14.204 -0.609 0.802 1.00 86.31 94 ARG A N 1
ATOM 664 C CA . ARG A 1 94 ? -13.573 0.676 0.469 1.00 86.31 94 ARG A CA 1
ATOM 665 C C . ARG A 1 94 ? -12.659 0.588 -0.758 1.00 86.31 94 ARG A C 1
ATOM 667 O O . ARG A 1 94 ? -12.667 1.480 -1.603 1.00 86.31 94 ARG A O 1
ATOM 674 N N . LEU A 1 95 ? -11.847 -0.465 -0.870 1.00 87.62 95 LEU A N 1
ATOM 675 C CA . LEU A 1 95 ? -10.962 -0.649 -2.029 1.00 87.62 95 LEU A CA 1
ATOM 676 C C . LEU A 1 95 ? -11.748 -0.847 -3.327 1.00 87.62 95 LEU A C 1
ATOM 678 O O . LEU A 1 95 ? -11.328 -0.350 -4.372 1.00 87.62 95 LEU A O 1
ATOM 682 N N . ARG A 1 96 ? -12.889 -1.545 -3.271 1.00 88.56 96 ARG A N 1
ATOM 683 C CA . ARG A 1 96 ? -13.781 -1.692 -4.429 1.00 88.56 96 ARG A CA 1
ATOM 684 C C . ARG A 1 96 ? -14.351 -0.347 -4.862 1.00 88.56 96 ARG A C 1
ATOM 686 O O . ARG A 1 96 ? -14.290 -0.051 -6.048 1.00 88.56 96 ARG A O 1
ATOM 693 N N . GLU A 1 97 ? -14.823 0.467 -3.920 1.00 87.44 97 GLU A N 1
ATOM 694 C CA . GLU A 1 97 ? -15.329 1.819 -4.198 1.00 87.44 97 GLU A CA 1
ATOM 695 C C . GLU A 1 97 ? -14.258 2.703 -4.858 1.00 87.44 97 GLU A C 1
ATOM 697 O O . GLU A 1 97 ? -14.515 3.339 -5.882 1.00 87.44 97 GLU A O 1
ATOM 702 N N . LEU A 1 98 ? -13.027 2.680 -4.333 1.00 82.56 98 LEU A N 1
ATOM 703 C CA . LEU A 1 98 ? -11.893 3.404 -4.918 1.00 82.56 98 LEU A CA 1
ATOM 704 C C . LEU A 1 98 ? -11.561 2.921 -6.336 1.00 82.56 98 LEU A C 1
ATOM 706 O O . LEU A 1 98 ? -11.320 3.740 -7.218 1.00 82.56 98 LEU A O 1
ATOM 710 N N . GLY A 1 99 ? -11.575 1.607 -6.574 1.00 82.06 99 GLY A N 1
ATOM 711 C CA . GLY A 1 99 ? -11.315 1.035 -7.897 1.00 82.06 99 GLY A CA 1
ATOM 712 C C . GLY A 1 99 ? -12.420 1.318 -8.920 1.00 82.06 99 GLY A C 1
ATOM 713 O O . GLY A 1 99 ? -12.140 1.386 -10.113 1.00 82.06 99 GLY A O 1
ATOM 714 N N . THR A 1 100 ? -13.667 1.498 -8.476 1.00 79.12 100 THR A N 1
ATOM 715 C CA . THR A 1 100 ? -14.767 1.936 -9.350 1.00 79.12 100 THR A CA 1
ATOM 716 C C . THR A 1 100 ? -14.732 3.428 -9.662 1.00 79.12 100 THR A C 1
ATOM 718 O O . THR A 1 100 ? -15.245 3.818 -10.701 1.00 79.12 100 THR A O 1
ATOM 721 N N . ALA A 1 101 ? -14.136 4.250 -8.795 1.00 68.25 101 ALA A N 1
ATOM 722 C CA . ALA A 1 101 ? -14.029 5.695 -8.996 1.00 68.25 101 ALA A CA 1
ATOM 723 C C . ALA A 1 101 ? -12.894 6.104 -9.957 1.00 68.25 101 ALA A C 1
ATOM 725 O O . ALA A 1 101 ? -12.929 7.201 -10.504 1.00 68.25 101 ALA A O 1
ATOM 726 N N . ASP A 1 102 ? -11.894 5.238 -10.152 1.00 58.94 102 ASP A N 1
ATOM 727 C CA . ASP A 1 102 ? -10.739 5.456 -11.044 1.00 58.94 102 ASP A CA 1
ATOM 728 C C . ASP A 1 102 ? -10.997 4.996 -12.497 1.00 58.94 102 ASP A C 1
ATOM 730 O O . ASP A 1 102 ? -10.087 5.002 -13.326 1.00 58.94 102 ASP A O 1
ATOM 734 N N . ARG A 1 103 ? -12.223 4.551 -12.807 1.00 53.09 103 ARG A N 1
ATOM 735 C CA . ARG A 1 103 ? -12.613 3.943 -14.087 1.00 53.09 103 ARG A CA 1
ATOM 736 C C . ARG A 1 103 ? -13.591 4.827 -14.853 1.00 53.09 103 ARG A C 1
ATOM 738 O O . ARG A 1 103 ? -13.455 4.868 -16.095 1.00 53.09 103 ARG A O 1
#

pLDDT: mean 80.35, std 9.89, range [44.47, 91.19]

Organism: NCBI:txid89051

Foldseek 3Di:
DDDDDDPPDDPLCPPQDPDPVSLQVSVVVVQVLVCLLCVPPQWHWDQDPSSQFIWIAGVVGDIDTDRDDVVVQVVQCPDDDDRRDSVPVVSVVSSVVVVVVVD

Radius of gyration: 14.82 Å; chains: 1; bounding box: 47×20×36 Å